Protein AF-A0A0D2U1B6-F1 (afdb_monomer)

pLDDT: mean 75.96, std 22.97, range [29.28, 96.69]

Organism: Gossypium raimondii (NCBI:txid29730)

Radius of gyration: 18.34 Å; Cα contacts (8 Å, |Δi|>4): 148; chains: 1; bounding box: 50×33×49 Å

Solvent-accessible surface area (backbone atoms only — not comparable to full-atom values): 9877 Å² total; per-residue (Å²): 138,62,77,69,63,56,53,56,52,49,51,51,48,52,48,51,57,57,59,69,68,48,83,77,79,78,72,68,84,83,61,89,76,74,66,74,65,85,77,79,75,75,65,83,79,68,63,28,35,37,37,28,34,94,85,38,69,48,23,46,55,48,53,51,50,35,57,72,47,66,56,81,64,46,81,39,81,44,50,69,92,77,47,47,38,74,34,76,75,38,34,75,73,33,82,81,49,62,68,19,33,42,33,52,67,94,46,73,40,63,48,40,68,57,41,51,52,51,46,46,70,76,44,58,62,65,61,88,61,61,86,51,67,66,62,30,50,51,54,51,50,52,51,47,44,46,59,72,64,47,48,56,70,71,36,64,67,67,66,63,69,71,79,121

Secondary structure (DSSP, 8-state):
--THHHHHHHHHHHHHHHHTTS---------TT-S--TTTT------EEEEE-TT-HHHHHHHHHHHHHT---EEEE--GGGTGGGSHHHHTT-TT--S-EEEETTEEEESHHHHHHHHHHH--SS-SS-SSHHHHHHHHHHHHHIIIIIHHHH-HHHHHTT--

Sequence (164 aa):
MSLTDCFAGHIIAKILTKYQQLPTARSEAFELSTFPTMAAIIGESPKLALYSYWQSSCSWRVRFALNLKGISYEYKAVNLSKGEQFTPEFEKLNPLHFVPVLVDGDVVVSDSYAILLYLEEKYPQRALLPADPQLKALNLQVASIVTSSIQPLHMLSTLLSRSC

Nearest PDB structures (foldseek):
  1e6b-assembly1_A-2  TM=9.452E-01  e=1.019E-11  Arabidopsis thaliana
  2jl4-assembly1_B  TM=9.486E-01  e=1.367E-09  Ralstonia sp. U2
  4gsn-assembly2_D  TM=9.220E-01  e=2.307E-08  Anopheles gambiae
  3qav-assembly1_A  TM=8.679E-01  e=1.156E-08  Laternula elliptica
  7rhp-assembly1_A  TM=8.046E-01  e=3.226E-07  Apis mellifera

InterPro domains:
  IPR004045 Glutathione S-transferase, N-terminal [PF13409] (56-121)
  IPR004045 Glutathione S-transferase, N-terminal [PS50404] (46-127)
  IPR034333 Glutathione S-transferases, class Zeta , N-terminal [cd03042] (50-120)
  IPR036249 Thioredoxin-like superfamily [SSF52833] (46-130)
  IPR040079 Glutathione transferase family [SFLDS00019] (49-153)

Structure (mmCIF, N/CA/C/O backbone):
data_AF-A0A0D2U1B6-F1
#
_entry.id   AF-A0A0D2U1B6-F1
#
loop_
_atom_site.group_PDB
_atom_site.id
_atom_site.type_symbol
_atom_site.label_atom_id
_atom_site.label_alt_id
_atom_site.label_comp_id
_atom_site.label_asym_id
_atom_site.label_entity_id
_atom_site.label_seq_id
_atom_site.pdbx_PDB_ins_code
_atom_site.Cartn_x
_atom_site.Cartn_y
_atom_site.Cartn_z
_atom_site.occupancy
_atom_site.B_iso_or_equiv
_atom_site.auth_seq_id
_atom_site.auth_comp_id
_atom_site.auth_asym_id
_atom_site.auth_atom_id
_atom_site.pdbx_PDB_model_num
ATOM 1 N N . MET A 1 1 ? 31.508 2.035 11.638 1.00 40.66 1 MET A N 1
ATOM 2 C CA . MET A 1 1 ? 30.380 2.375 12.532 1.00 40.66 1 MET A CA 1
ATOM 3 C C . MET A 1 1 ? 29.925 3.786 12.203 1.00 40.66 1 MET A C 1
ATOM 5 O O . MET A 1 1 ? 30.473 4.739 12.743 1.00 40.66 1 MET A O 1
ATOM 9 N N . SER A 1 2 ? 29.027 3.943 11.232 1.00 31.84 2 SER A N 1
ATOM 10 C CA . SER A 1 2 ? 28.528 5.264 10.835 1.00 31.84 2 SER A CA 1
ATOM 11 C C . SER A 1 2 ? 27.396 5.708 11.762 1.00 31.84 2 SER A C 1
ATOM 13 O O . SER A 1 2 ? 26.517 4.924 12.107 1.00 31.84 2 SER A O 1
ATOM 15 N N . LEU A 1 3 ? 27.399 6.992 12.125 1.00 35.72 3 LEU A N 1
ATOM 16 C CA . LEU A 1 3 ? 26.430 7.674 13.002 1.00 35.72 3 LEU A CA 1
ATOM 17 C C . LEU A 1 3 ? 24.943 7.502 12.603 1.00 35.72 3 LEU A C 1
ATOM 19 O O . LEU A 1 3 ? 24.056 7.797 13.401 1.00 35.72 3 LEU A O 1
ATOM 23 N N . THR A 1 4 ? 24.659 6.995 11.401 1.00 41.59 4 THR A N 1
ATOM 24 C CA . THR A 1 4 ? 23.314 6.700 10.881 1.00 41.59 4 THR A CA 1
ATOM 25 C C . THR A 1 4 ? 22.664 5.4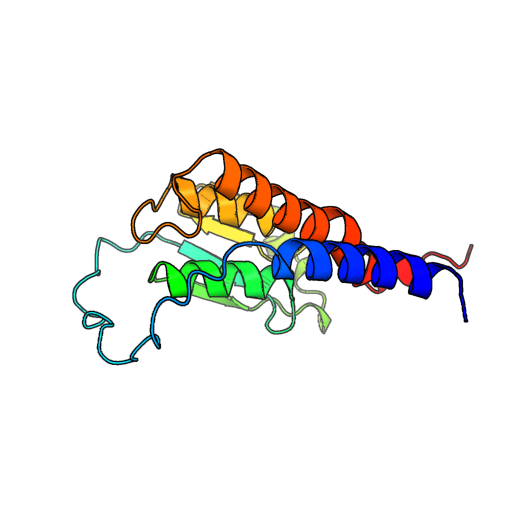63 11.506 1.00 41.59 4 THR A C 1
ATOM 27 O O . THR A 1 4 ? 21.440 5.439 11.625 1.00 41.59 4 THR A O 1
ATOM 30 N N . ASP A 1 5 ? 23.450 4.490 11.982 1.00 37.78 5 ASP A N 1
ATOM 31 C CA . ASP A 1 5 ? 22.924 3.286 12.653 1.00 37.78 5 ASP A CA 1
ATOM 32 C C . ASP A 1 5 ? 22.362 3.613 14.047 1.00 37.78 5 ASP A C 1
ATOM 34 O O . ASP A 1 5 ? 21.422 2.981 14.528 1.00 37.78 5 ASP A O 1
ATOM 38 N N . CYS A 1 6 ? 22.894 4.660 14.684 1.00 41.00 6 CYS A N 1
ATOM 39 C CA . CYS A 1 6 ? 22.494 5.066 16.028 1.00 41.00 6 CYS A CA 1
ATOM 40 C C . CYS A 1 6 ? 21.149 5.815 16.028 1.00 41.00 6 CYS A C 1
ATOM 42 O O . CYS A 1 6 ? 20.321 5.607 16.911 1.00 41.00 6 CYS A O 1
ATOM 44 N N . PHE A 1 7 ? 20.877 6.649 15.017 1.00 40.56 7 PHE A N 1
ATOM 45 C CA . PHE A 1 7 ? 19.670 7.487 14.997 1.00 40.56 7 PHE A CA 1
ATOM 46 C C . PHE A 1 7 ? 18.391 6.709 14.671 1.00 40.56 7 PHE A C 1
ATOM 48 O O . PHE A 1 7 ? 17.381 6.888 15.354 1.00 40.56 7 PHE A O 1
ATOM 55 N N . ALA A 1 8 ? 18.428 5.820 13.674 1.00 43.47 8 ALA A N 1
ATOM 56 C CA . ALA A 1 8 ? 17.282 4.970 13.353 1.00 43.47 8 ALA A CA 1
ATOM 57 C C . ALA A 1 8 ? 16.984 3.991 14.502 1.00 43.47 8 ALA A C 1
ATOM 59 O O . ALA A 1 8 ? 15.829 3.856 14.907 1.00 43.47 8 ALA A O 1
ATOM 60 N N . GLY A 1 9 ? 18.030 3.401 15.099 1.00 42.28 9 GLY A N 1
ATOM 61 C CA . GLY A 1 9 ? 17.911 2.562 16.292 1.00 42.28 9 GLY A CA 1
ATOM 62 C C . GLY A 1 9 ? 17.316 3.307 17.489 1.00 42.28 9 GLY A C 1
ATOM 63 O O . GLY A 1 9 ? 16.448 2.770 18.170 1.00 42.28 9 GLY A O 1
ATOM 64 N N . HIS A 1 10 ? 17.696 4.570 17.708 1.00 50.03 10 HIS A N 1
ATOM 65 C CA . HIS A 1 10 ? 17.173 5.395 18.805 1.00 50.03 10 HIS A CA 1
ATOM 66 C C . HIS A 1 10 ? 15.714 5.813 18.606 1.00 50.03 10 HIS A C 1
ATOM 68 O O . HIS A 1 10 ? 14.947 5.847 19.567 1.00 50.03 10 HIS A O 1
ATOM 74 N N . ILE A 1 11 ? 15.306 6.116 17.370 1.00 51.16 11 ILE A N 1
ATOM 75 C CA . ILE A 1 11 ? 13.907 6.433 17.044 1.00 51.16 11 ILE A CA 1
ATOM 76 C C . ILE A 1 11 ? 13.038 5.183 17.203 1.00 51.16 11 ILE A C 1
ATOM 78 O O . ILE A 1 11 ? 12.004 5.253 17.863 1.00 51.16 11 ILE A O 1
ATOM 82 N N . ILE A 1 12 ? 13.478 4.037 16.673 1.00 52.53 12 ILE A N 1
ATOM 83 C CA . ILE A 1 12 ? 12.781 2.755 16.839 1.00 52.53 12 ILE A CA 1
ATOM 84 C C . ILE A 1 12 ? 12.694 2.391 18.324 1.00 52.53 12 ILE A C 1
ATOM 86 O O . ILE A 1 12 ? 11.605 2.092 18.797 1.00 52.53 12 ILE A O 1
ATOM 90 N N . ALA A 1 13 ? 13.784 2.502 19.087 1.00 51.28 13 ALA A N 1
ATOM 91 C CA . ALA A 1 13 ? 13.785 2.231 20.524 1.00 51.28 13 ALA A CA 1
ATOM 92 C C . ALA A 1 13 ? 12.822 3.153 21.284 1.00 51.28 13 ALA A C 1
ATOM 94 O O . ALA A 1 13 ? 12.013 2.667 22.062 1.00 51.28 13 ALA A O 1
ATOM 95 N N . LYS A 1 14 ? 12.825 4.465 21.011 1.00 58.88 14 LYS A N 1
ATOM 96 C CA . LYS A 1 14 ? 11.904 5.420 21.652 1.00 58.88 14 LYS A CA 1
ATOM 97 C C . LYS A 1 14 ? 10.441 5.184 21.288 1.00 58.88 14 LYS A C 1
ATOM 99 O O . LYS A 1 14 ? 9.575 5.338 22.148 1.00 58.88 14 LYS A O 1
ATOM 104 N N . ILE A 1 15 ? 10.161 4.813 20.038 1.00 56.69 15 ILE A N 1
ATOM 105 C CA . ILE A 1 15 ? 8.819 4.413 19.607 1.00 56.69 15 ILE A CA 1
ATOM 106 C C . ILE A 1 15 ? 8.427 3.141 20.358 1.00 56.69 15 ILE A C 1
ATOM 108 O O . ILE A 1 15 ? 7.421 3.149 21.052 1.00 56.69 15 ILE A O 1
ATOM 112 N N . LEU A 1 16 ? 9.251 2.095 20.337 1.00 51.94 16 LEU A N 1
ATOM 113 C CA . LEU A 1 16 ? 8.975 0.845 21.048 1.00 51.94 16 LEU A CA 1
ATOM 114 C C . LEU A 1 16 ? 8.756 1.064 22.554 1.00 51.94 16 LEU A C 1
ATOM 116 O O . LEU A 1 16 ? 7.778 0.546 23.083 1.00 51.94 16 LEU A O 1
ATOM 120 N N . THR A 1 17 ? 9.561 1.893 23.230 1.00 55.50 17 THR A N 1
ATOM 121 C CA . THR A 1 17 ? 9.367 2.237 24.652 1.00 55.50 17 THR A CA 1
ATOM 122 C C . THR A 1 17 ? 8.054 2.987 24.896 1.00 55.50 17 THR A C 1
ATOM 124 O O . THR A 1 17 ? 7.374 2.717 25.883 1.00 55.50 17 THR A O 1
ATOM 127 N N . LYS A 1 18 ? 7.649 3.892 23.993 1.00 50.91 18 LYS A N 1
ATOM 128 C CA . LYS A 1 18 ? 6.350 4.585 24.069 1.00 50.91 18 LYS A CA 1
ATOM 129 C C . LYS A 1 18 ? 5.177 3.620 23.844 1.00 50.91 18 LYS A C 1
ATOM 131 O O . LYS A 1 18 ? 4.158 3.740 24.517 1.00 50.91 18 LYS A O 1
ATOM 136 N N . TYR A 1 19 ? 5.324 2.649 22.941 1.00 46.03 19 TYR A N 1
ATOM 137 C CA . TYR A 1 19 ? 4.302 1.632 22.663 1.00 46.03 19 TYR A CA 1
ATOM 138 C C . TYR A 1 19 ? 4.210 0.550 23.747 1.00 46.03 19 TYR A C 1
ATOM 140 O O . TYR A 1 19 ? 3.136 -0.001 23.955 1.00 46.03 19 TYR A O 1
ATOM 148 N N . GLN A 1 20 ? 5.291 0.301 24.492 1.00 51.97 20 GLN A N 1
ATOM 149 C CA . GLN A 1 20 ? 5.311 -0.586 25.663 1.00 51.97 20 GLN A CA 1
ATOM 150 C C . GLN A 1 20 ? 4.513 -0.041 26.859 1.00 51.97 20 GLN A C 1
ATOM 152 O O . GLN A 1 20 ? 4.166 -0.804 27.755 1.00 51.97 20 GLN A O 1
ATOM 157 N N . GLN A 1 21 ? 4.254 1.271 26.888 1.00 40.78 21 GLN A N 1
ATOM 158 C CA . GLN A 1 21 ? 3.536 1.959 27.968 1.00 40.78 21 GLN A CA 1
ATOM 159 C C . GLN A 1 21 ? 2.047 2.186 27.669 1.00 40.78 21 GLN A C 1
ATOM 161 O O . GLN A 1 21 ? 1.311 2.633 28.548 1.00 40.78 21 GLN A O 1
ATOM 166 N N . LEU A 1 22 ? 1.583 1.888 26.451 1.00 38.62 22 LEU A N 1
ATOM 167 C CA . LEU A 1 22 ? 0.152 1.849 26.154 1.00 38.62 22 LEU A CA 1
ATOM 168 C C . LEU A 1 22 ? -0.451 0.616 26.843 1.00 38.62 22 LEU A C 1
ATOM 170 O O . LEU A 1 22 ? 0.186 -0.438 26.826 1.00 38.62 22 LEU A O 1
ATOM 174 N N . PRO A 1 23 ? -1.650 0.712 27.450 1.00 32.06 23 PRO A N 1
ATOM 175 C CA . PRO A 1 23 ? -2.294 -0.443 28.054 1.00 32.06 23 PRO A CA 1
ATOM 176 C C . PRO A 1 23 ? -2.430 -1.521 26.985 1.00 32.06 23 PRO A C 1
ATOM 178 O O . PRO A 1 23 ? -3.144 -1.350 25.995 1.00 32.06 23 PRO A O 1
ATOM 181 N N . THR A 1 24 ? -1.697 -2.618 27.165 1.00 38.03 24 THR A N 1
ATOM 182 C CA . THR A 1 24 ? -1.809 -3.796 26.322 1.00 38.03 24 THR A CA 1
ATOM 183 C C . THR A 1 24 ? -3.228 -4.303 26.503 1.00 38.03 24 THR A C 1
ATOM 185 O O . THR A 1 24 ? -3.534 -4.986 27.482 1.00 38.03 24 THR A O 1
ATOM 188 N N . ALA A 1 25 ? -4.119 -3.944 25.580 1.00 36.69 25 ALA A N 1
ATOM 189 C CA . ALA A 1 25 ? -5.357 -4.665 25.383 1.00 36.69 25 ALA A CA 1
ATOM 190 C C . ALA A 1 25 ? -4.938 -6.068 24.946 1.00 36.69 25 ALA A C 1
ATOM 192 O O . ALA A 1 25 ? -4.760 -6.358 23.763 1.00 36.69 25 ALA A O 1
ATOM 193 N N . ARG A 1 26 ? -4.681 -6.919 25.941 1.00 38.84 26 ARG A N 1
ATOM 194 C CA . ARG A 1 26 ? -4.531 -8.357 25.801 1.00 38.84 26 ARG A CA 1
ATOM 195 C C . ARG A 1 26 ? -5.909 -8.867 25.400 1.00 38.84 26 ARG A C 1
ATOM 197 O O . ARG A 1 26 ? -6.654 -9.369 26.230 1.00 38.84 26 ARG A O 1
ATOM 204 N N . SER A 1 27 ? -6.271 -8.637 24.143 1.00 36.25 27 SER A N 1
ATOM 205 C CA . SER A 1 27 ? -7.321 -9.411 23.515 1.00 36.25 27 SER A CA 1
ATOM 206 C C . SER A 1 27 ? -6.737 -10.800 23.322 1.00 36.25 27 SER A C 1
ATOM 208 O O . SER A 1 27 ? -5.653 -10.999 22.776 1.00 36.25 27 SER A O 1
ATOM 210 N N . GLU A 1 28 ? -7.418 -11.696 24.008 1.00 32.22 28 GLU A N 1
ATOM 211 C CA . GLU A 1 28 ? -7.386 -13.141 23.996 1.00 32.22 28 GLU A CA 1
ATOM 212 C C . GLU A 1 28 ? -6.835 -13.741 22.702 1.00 32.22 28 GLU A C 1
ATOM 214 O O . GLU A 1 28 ? -7.003 -13.203 21.609 1.00 32.22 28 GLU A O 1
ATOM 219 N N . ALA A 1 29 ? -6.147 -14.872 22.863 1.00 31.06 29 ALA A N 1
ATOM 220 C CA . ALA A 1 29 ? -5.669 -15.708 21.778 1.00 31.06 29 ALA A CA 1
ATOM 221 C C . ALA A 1 29 ? -6.681 -15.729 20.623 1.00 31.06 29 ALA A C 1
ATOM 223 O O . ALA A 1 29 ? -7.822 -16.147 20.786 1.00 31.06 29 ALA A O 1
ATOM 224 N N . PHE A 1 30 ? -6.245 -15.231 19.469 1.00 36.47 30 PHE A N 1
ATOM 225 C CA . PHE A 1 30 ? -6.973 -15.290 18.214 1.00 36.47 30 PHE A CA 1
ATOM 226 C C . PHE A 1 30 ? -7.117 -16.769 17.831 1.00 36.47 30 PHE A C 1
ATOM 228 O O . PHE A 1 30 ? -6.241 -17.347 17.185 1.00 36.47 30 PHE A O 1
ATOM 235 N N . GLU A 1 31 ? -8.170 -17.416 18.334 1.00 29.28 31 GLU A N 1
ATOM 236 C CA . GLU A 1 31 ? -8.492 -18.790 17.988 1.00 29.28 31 GLU A CA 1
ATOM 237 C C . GLU A 1 31 ? -8.800 -18.856 16.492 1.00 29.28 31 GLU A C 1
ATOM 239 O O . GLU A 1 31 ? -9.679 -18.174 15.967 1.00 29.28 31 GLU A O 1
ATOM 244 N N . LEU A 1 32 ? -8.064 -19.720 15.797 1.00 36.19 32 LEU A N 1
ATOM 245 C C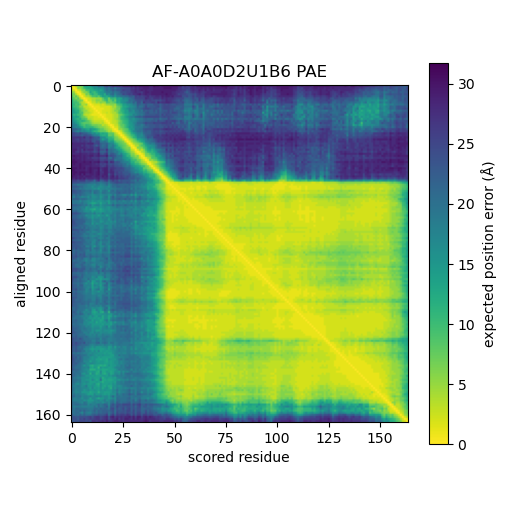A . LEU A 1 32 ? -8.177 -19.983 14.361 1.00 36.19 32 LEU A CA 1
ATOM 246 C C . LEU A 1 32 ? -9.545 -20.579 13.947 1.00 36.19 32 LEU A C 1
ATOM 248 O O . LEU A 1 32 ? -9.723 -20.962 12.794 1.00 36.19 32 LEU A O 1
ATOM 252 N N . SER A 1 33 ? -10.489 -20.714 14.880 1.00 35.28 33 SER A N 1
ATOM 253 C CA . SER A 1 33 ? -11.804 -21.340 14.722 1.00 35.28 33 SER A CA 1
ATOM 254 C C . SER A 1 33 ? -12.917 -20.335 14.394 1.00 35.28 33 SER A C 1
ATOM 256 O O . SER A 1 33 ? -13.953 -20.739 13.872 1.00 35.28 33 SER A O 1
ATOM 258 N N . THR A 1 34 ? -12.713 -19.034 14.639 1.00 38.22 34 THR A N 1
ATOM 259 C CA . THR A 1 34 ? -13.743 -17.992 14.446 1.00 38.22 34 THR A CA 1
ATOM 260 C C . THR A 1 34 ? -13.747 -17.374 13.047 1.00 38.22 34 THR A C 1
ATOM 262 O O . THR A 1 34 ? -14.497 -16.431 12.790 1.00 38.22 34 THR A O 1
ATOM 265 N N . PHE A 1 35 ? -12.926 -17.876 12.118 1.00 41.78 35 PHE A N 1
ATOM 266 C CA . PHE A 1 35 ? -12.998 -17.469 10.718 1.00 41.78 35 PHE A CA 1
ATOM 267 C C . PHE A 1 35 ? -14.324 -17.959 10.118 1.00 41.78 35 PHE A C 1
ATOM 269 O O . PHE A 1 35 ? -14.503 -19.170 9.971 1.00 41.78 35 PHE A O 1
ATOM 276 N N . PRO A 1 36 ? -15.265 -17.068 9.745 1.00 40.91 36 PRO A N 1
ATOM 277 C CA . PRO A 1 36 ? -16.449 -17.503 9.019 1.00 40.91 36 PRO A CA 1
ATOM 278 C C . PRO A 1 36 ? -16.010 -18.189 7.723 1.00 40.91 36 PRO A C 1
ATOM 280 O O . PRO A 1 36 ? -15.063 -17.749 7.063 1.00 40.91 36 PRO A O 1
ATOM 283 N N . THR A 1 37 ? -16.682 -19.290 7.383 1.00 40.41 37 THR A N 1
ATOM 284 C CA . THR A 1 37 ? -16.398 -20.101 6.198 1.00 40.41 37 THR A CA 1
ATOM 285 C C . THR A 1 37 ? -16.299 -19.202 4.968 1.00 40.41 37 THR A C 1
ATOM 287 O O . THR A 1 37 ? -17.175 -18.374 4.720 1.00 40.41 37 THR A O 1
ATOM 290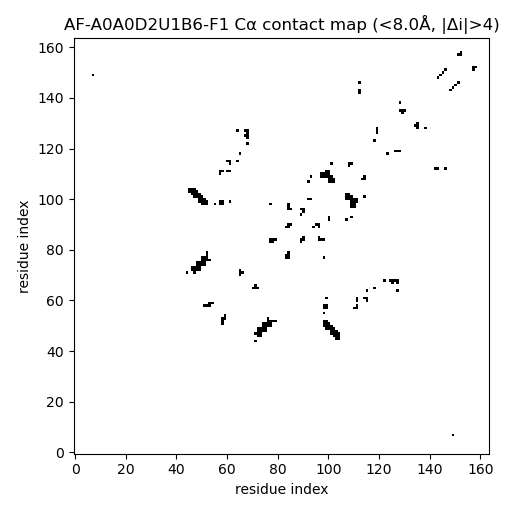 N N . MET A 1 38 ? -15.232 -19.391 4.188 1.00 41.31 38 MET A N 1
ATOM 291 C CA . MET A 1 38 ? -14.821 -18.552 3.052 1.00 41.31 38 MET A CA 1
ATOM 292 C C . MET A 1 38 ? -15.909 -18.346 1.972 1.00 41.31 38 MET A C 1
ATOM 294 O O . MET A 1 38 ? -15.791 -17.475 1.120 1.00 41.31 38 MET A O 1
ATOM 298 N N . ALA A 1 39 ? -16.994 -19.121 2.033 1.00 37.94 39 ALA A N 1
ATOM 299 C CA . ALA A 1 39 ? -18.154 -19.042 1.153 1.00 37.94 39 ALA A CA 1
ATOM 300 C C . ALA A 1 39 ? -19.124 -17.880 1.462 1.00 37.94 39 ALA A C 1
ATOM 302 O O . ALA A 1 39 ? -19.888 -17.491 0.585 1.00 37.94 39 ALA A O 1
ATOM 303 N N . ALA A 1 40 ? -19.125 -17.315 2.676 1.00 37.22 40 ALA A N 1
ATOM 304 C CA . ALA A 1 40 ? -20.168 -16.367 3.097 1.00 37.22 40 ALA A CA 1
ATOM 305 C C . ALA A 1 40 ? -19.905 -14.890 2.723 1.00 37.22 40 ALA A C 1
ATOM 307 O O . ALA A 1 40 ? -20.786 -14.057 2.909 1.00 37.22 40 ALA A O 1
ATOM 308 N N . ILE A 1 41 ? -18.720 -14.551 2.197 1.00 49.41 41 ILE A N 1
ATOM 309 C CA . ILE A 1 41 ? -18.315 -13.167 1.852 1.00 49.41 41 ILE A CA 1
ATOM 310 C C . ILE A 1 41 ? -18.101 -13.023 0.335 1.00 49.41 41 ILE A C 1
ATOM 312 O O . ILE A 1 41 ? -17.267 -12.251 -0.125 1.00 49.41 41 ILE A O 1
ATOM 316 N N . ILE A 1 42 ? -18.828 -13.789 -0.479 1.00 44.44 42 ILE A N 1
ATOM 317 C CA . ILE A 1 42 ? -18.801 -13.619 -1.937 1.00 44.44 42 ILE A CA 1
ATOM 318 C C . ILE A 1 42 ? -19.855 -12.567 -2.301 1.00 44.44 42 ILE A C 1
ATOM 320 O O . ILE A 1 42 ? -20.914 -12.869 -2.842 1.00 44.44 42 ILE A O 1
ATOM 324 N N . GLY A 1 43 ? -19.578 -11.320 -1.919 1.00 39.75 43 GLY A N 1
ATOM 325 C CA . GLY A 1 43 ? -20.147 -10.160 -2.596 1.00 39.75 43 GLY A CA 1
ATOM 326 C C . GLY A 1 43 ? -19.410 -9.992 -3.923 1.00 39.75 43 GLY A C 1
ATOM 327 O O . GLY A 1 43 ? -18.186 -10.082 -3.947 1.00 39.75 43 GLY A O 1
ATOM 328 N N . GLU A 1 44 ? -20.174 -9.839 -5.001 1.00 42.94 44 GLU A N 1
ATOM 329 C CA . GLU A 1 44 ? -19.768 -9.614 -6.394 1.00 42.94 44 GLU A CA 1
ATOM 330 C C . GLU A 1 44 ? -18.333 -9.077 -6.553 1.00 42.94 44 GLU A C 1
ATOM 332 O O . GLU A 1 44 ? -18.019 -7.976 -6.110 1.00 42.94 44 GLU A O 1
ATOM 337 N N . SER A 1 45 ? -17.451 -9.893 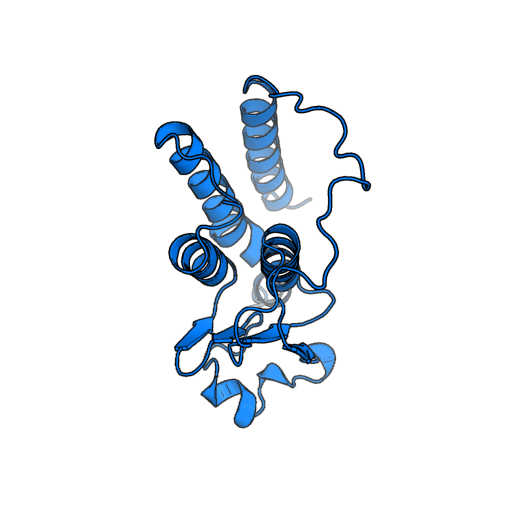-7.141 1.00 45.38 45 SER A N 1
ATOM 338 C CA . SER A 1 45 ? -16.006 -9.670 -7.201 1.00 45.38 45 SER A CA 1
ATOM 339 C C . SER A 1 45 ? -15.670 -8.325 -7.865 1.00 45.38 45 SER A C 1
ATOM 341 O O . SER A 1 45 ? -15.775 -8.226 -9.094 1.00 45.38 45 SER A O 1
ATOM 343 N N . PRO A 1 46 ? -15.201 -7.291 -7.138 1.00 55.44 46 PRO A N 1
ATOM 344 C CA . PRO A 1 46 ? -14.532 -6.189 -7.810 1.00 55.44 46 PRO A CA 1
ATOM 345 C C . PRO A 1 46 ? -13.300 -6.760 -8.524 1.00 55.44 46 PRO A C 1
ATOM 347 O O . PRO A 1 46 ? -12.668 -7.700 -8.032 1.00 55.44 46 PRO A O 1
ATOM 350 N N . LYS A 1 47 ? -12.947 -6.211 -9.693 1.00 80.06 47 LYS A N 1
ATOM 351 C CA . LYS A 1 47 ? -11.673 -6.492 -10.383 1.00 80.06 47 LYS A CA 1
ATOM 352 C C . LYS A 1 47 ? -10.519 -5.901 -9.564 1.00 80.06 47 LYS A C 1
ATOM 354 O O . LYS A 1 47 ? -9.887 -4.935 -9.982 1.00 80.06 47 LYS A O 1
ATOM 359 N N . LEU A 1 48 ? -10.315 -6.431 -8.363 1.00 93.12 48 LEU A N 1
ATOM 360 C CA . LEU A 1 48 ? -9.299 -5.998 -7.430 1.00 93.12 48 LEU A CA 1
ATOM 361 C C . LEU A 1 48 ? -8.026 -6.777 -7.736 1.00 93.12 48 LEU A C 1
ATOM 363 O O . LEU A 1 48 ? -7.965 -7.982 -7.498 1.00 93.12 48 LEU A O 1
ATOM 367 N N . ALA A 1 49 ? -7.021 -6.100 -8.274 1.00 95.38 49 ALA A N 1
ATOM 368 C CA . ALA A 1 49 ? -5.726 -6.682 -8.583 1.00 95.38 49 ALA A CA 1
ATOM 369 C C . ALA A 1 49 ? -4.630 -5.973 -7.788 1.00 95.38 49 ALA A C 1
ATOM 371 O O . ALA A 1 49 ? -4.545 -4.747 -7.767 1.00 95.38 49 ALA A O 1
ATOM 372 N N . LEU A 1 50 ? -3.764 -6.752 -7.147 1.00 96.69 50 LEU A N 1
ATOM 373 C CA . LEU A 1 50 ? -2.603 -6.250 -6.428 1.00 96.69 50 LEU A CA 1
ATOM 374 C C . LEU A 1 50 ? -1.332 -6.628 -7.184 1.00 96.69 50 LEU A C 1
ATOM 376 O O . LEU A 1 50 ? -0.932 -7.794 -7.195 1.00 96.69 50 LEU A O 1
ATOM 380 N N . TYR A 1 51 ? -0.655 -5.626 -7.734 1.00 96.31 51 TYR A N 1
ATOM 381 C CA . TYR A 1 51 ? 0.696 -5.765 -8.258 1.00 96.31 51 TYR A CA 1
ATOM 382 C C . TYR A 1 51 ? 1.688 -5.738 -7.103 1.00 96.31 51 TYR A C 1
ATOM 384 O O . TYR A 1 51 ? 1.797 -4.753 -6.365 1.00 96.31 51 TYR A O 1
ATOM 392 N N . SER A 1 52 ? 2.396 -6.846 -6.915 1.00 94.31 52 SER A N 1
ATOM 393 C CA . SER A 1 52 ? 3.199 -7.078 -5.724 1.00 94.31 52 SER A CA 1
ATOM 394 C C . SER A 1 52 ? 4.484 -7.832 -6.037 1.00 94.31 52 SER A C 1
ATOM 396 O O . SER A 1 52 ? 4.528 -8.719 -6.887 1.00 94.31 52 SER A O 1
ATOM 398 N N . TYR A 1 53 ? 5.526 -7.512 -5.270 1.00 93.88 53 TYR A N 1
ATOM 399 C CA . TYR A 1 53 ? 6.738 -8.316 -5.193 1.00 93.88 53 TYR A CA 1
ATOM 400 C C . TYR A 1 53 ? 6.786 -9.076 -3.868 1.00 93.88 53 TYR A C 1
ATOM 402 O O . TYR A 1 53 ? 6.504 -8.527 -2.797 1.00 93.88 53 TYR A O 1
ATOM 410 N N . TRP A 1 54 ? 7.148 -10.355 -3.928 1.00 89.00 54 TRP A N 1
ATOM 411 C CA . TRP A 1 54 ? 7.008 -11.270 -2.800 1.00 89.00 54 TRP A CA 1
ATOM 412 C C . TRP A 1 54 ? 7.892 -10.912 -1.591 1.00 89.00 54 TRP A C 1
ATOM 414 O O . TRP A 1 54 ? 7.444 -11.147 -0.467 1.00 89.00 54 TRP A O 1
ATOM 424 N N . GLN A 1 55 ? 9.067 -10.298 -1.809 1.00 89.31 55 GLN A N 1
ATOM 425 C CA . GLN A 1 55 ? 9.978 -9.816 -0.751 1.00 89.31 55 GLN A CA 1
ATOM 426 C C . GLN A 1 55 ? 9.778 -8.340 -0.366 1.00 89.31 55 GLN A C 1
ATOM 428 O O . GLN A 1 55 ? 10.466 -7.839 0.519 1.00 89.31 55 GLN A O 1
ATOM 433 N N . SER A 1 56 ? 8.890 -7.598 -1.035 1.00 89.62 56 SER A N 1
ATOM 434 C CA . SER A 1 56 ? 8.729 -6.169 -0.739 1.00 89.62 56 SER A CA 1
ATOM 435 C C . SER A 1 56 ? 7.976 -5.967 0.580 1.00 89.62 56 SER A C 1
ATOM 437 O O . SER A 1 56 ? 6.825 -6.386 0.719 1.00 89.62 56 SER A O 1
ATOM 439 N N . SER A 1 57 ? 8.597 -5.257 1.530 1.00 90.75 57 SER A N 1
ATOM 440 C CA . SER A 1 57 ? 7.975 -4.889 2.812 1.00 90.75 57 SER A CA 1
ATOM 441 C C . SER A 1 57 ? 6.720 -4.030 2.618 1.00 90.75 57 SER A C 1
ATOM 443 O O . SER A 1 57 ? 5.709 -4.257 3.280 1.00 90.75 57 SER A O 1
ATOM 445 N N . CYS A 1 58 ? 6.740 -3.086 1.671 1.00 92.50 58 CYS A N 1
ATOM 446 C CA . CYS A 1 58 ? 5.575 -2.271 1.311 1.00 92.50 58 CYS A CA 1
ATOM 447 C C . CYS A 1 58 ? 4.437 -3.139 0.764 1.00 92.50 58 CYS A C 1
ATOM 449 O O . CYS A 1 58 ? 3.276 -2.945 1.120 1.00 92.50 58 CYS A O 1
ATOM 451 N N . SER A 1 59 ? 4.774 -4.136 -0.060 1.00 93.12 59 SER A N 1
ATOM 452 C CA . SER A 1 59 ? 3.804 -5.109 -0.569 1.00 93.12 59 SER A CA 1
ATOM 453 C C . SER A 1 59 ? 3.228 -6.011 0.525 1.00 93.12 59 SER A C 1
ATOM 455 O O . SER A 1 59 ? 2.051 -6.366 0.460 1.00 93.12 59 SER A O 1
ATOM 457 N N . TRP A 1 60 ? 4.025 -6.392 1.530 1.00 94.44 60 TRP A N 1
ATOM 458 C CA . TRP A 1 60 ? 3.533 -7.162 2.678 1.00 94.44 60 TRP A CA 1
ATOM 459 C C . TRP A 1 60 ? 2.444 -6.422 3.441 1.00 94.44 60 TRP A C 1
ATOM 461 O O . TRP A 1 60 ? 1.424 -7.033 3.744 1.00 94.44 60 TRP A O 1
ATOM 471 N N . ARG A 1 61 ? 2.607 -5.117 3.688 1.00 94.62 61 ARG A N 1
ATOM 472 C CA . ARG A 1 61 ? 1.599 -4.313 4.402 1.00 94.62 61 ARG A CA 1
ATOM 473 C C . ARG A 1 61 ? 0.217 -4.420 3.753 1.00 94.62 61 ARG A C 1
ATOM 475 O O . ARG A 1 61 ? -0.759 -4.694 4.443 1.00 94.62 61 ARG A O 1
ATOM 482 N N . VAL A 1 62 ? 0.152 -4.275 2.428 1.00 96.12 62 VAL A N 1
ATOM 483 C CA . VAL A 1 62 ? -1.111 -4.341 1.675 1.00 96.12 62 VAL A CA 1
ATOM 484 C C . VAL A 1 62 ? -1.685 -5.757 1.666 1.00 96.12 62 VAL A C 1
ATOM 486 O O . VAL A 1 62 ? -2.876 -5.933 1.904 1.00 96.12 62 VAL A O 1
ATOM 489 N N . ARG A 1 63 ? -0.847 -6.784 1.474 1.00 95.81 63 ARG A N 1
ATOM 490 C CA . ARG A 1 63 ? -1.301 -8.181 1.549 1.00 95.81 63 ARG A CA 1
ATOM 491 C C . ARG A 1 63 ? -1.878 -8.534 2.914 1.00 95.81 63 ARG A C 1
ATOM 493 O O . ARG A 1 63 ? -2.923 -9.173 2.981 1.00 95.81 63 ARG A O 1
ATOM 500 N N . PHE A 1 64 ? -1.217 -8.118 3.993 1.00 95.50 64 PHE A N 1
ATOM 501 C CA . PHE A 1 64 ? -1.726 -8.333 5.344 1.00 95.50 64 PHE A CA 1
ATOM 502 C C . PHE A 1 64 ? -3.055 -7.615 5.555 1.00 95.50 64 PHE A C 1
ATOM 504 O O . PHE A 1 64 ? -3.987 -8.235 6.050 1.00 95.50 64 PHE A O 1
ATOM 511 N N . ALA A 1 65 ? -3.177 -6.360 5.124 1.00 95.19 65 ALA A N 1
ATOM 512 C CA . ALA A 1 65 ? -4.426 -5.614 5.234 1.00 95.19 65 ALA A CA 1
ATOM 513 C C . ALA A 1 65 ? -5.588 -6.276 4.483 1.00 95.19 65 ALA A C 1
ATOM 515 O O . ALA A 1 65 ? -6.658 -6.454 5.062 1.00 95.19 65 ALA A O 1
ATOM 516 N N . LEU A 1 66 ? -5.370 -6.702 3.236 1.00 95.06 66 LEU A N 1
ATOM 517 C CA . LEU A 1 66 ? -6.381 -7.410 2.444 1.00 95.06 66 LEU A CA 1
ATOM 518 C C . LEU A 1 66 ? -6.797 -8.728 3.111 1.00 95.06 66 LEU A C 1
ATOM 520 O O . LEU A 1 66 ? -7.989 -8.999 3.238 1.00 95.06 66 LEU A O 1
ATOM 524 N N . ASN A 1 67 ? -5.832 -9.504 3.615 1.00 94.69 67 ASN A N 1
ATOM 525 C CA . ASN A 1 67 ? -6.101 -10.765 4.309 1.00 94.69 67 ASN A CA 1
ATOM 526 C C . ASN A 1 67 ? -6.842 -10.562 5.640 1.00 94.69 67 ASN A C 1
ATOM 528 O O . ASN A 1 67 ? -7.787 -11.293 5.926 1.00 94.69 67 ASN A O 1
ATOM 532 N N . LEU A 1 68 ? -6.454 -9.565 6.442 1.00 93.50 68 LEU A N 1
ATOM 533 C CA . LEU A 1 68 ? -7.120 -9.236 7.709 1.00 93.50 68 LEU A CA 1
ATOM 534 C C . LEU A 1 68 ? -8.557 -8.754 7.478 1.00 93.50 68 LEU A C 1
ATOM 536 O O . LEU A 1 68 ? -9.471 -9.145 8.208 1.00 93.50 68 LEU A O 1
ATOM 540 N N . LYS A 1 69 ? -8.779 -7.966 6.421 1.00 92.50 69 LYS A N 1
ATOM 541 C CA . LYS A 1 69 ? -10.125 -7.574 5.990 1.00 92.50 69 LYS A CA 1
ATOM 542 C C . LYS A 1 69 ? -10.904 -8.730 5.351 1.00 92.50 69 LYS A C 1
ATOM 544 O O . LYS A 1 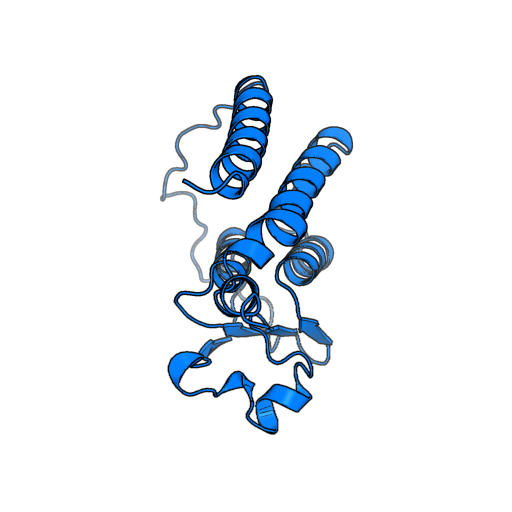69 ? -12.129 -8.712 5.356 1.00 92.50 69 LYS A O 1
ATOM 549 N N . GLY A 1 70 ? -10.225 -9.778 4.884 1.00 92.19 70 GLY A N 1
ATOM 550 C CA . GLY A 1 70 ? -10.835 -10.917 4.194 1.00 92.19 70 GLY A CA 1
ATOM 551 C C . GLY A 1 70 ? -11.315 -10.577 2.783 1.00 92.19 70 GLY A C 1
ATOM 552 O O . GLY A 1 70 ? -12.302 -11.144 2.325 1.00 92.19 70 GLY A O 1
ATOM 553 N N . ILE A 1 71 ? -10.654 -9.628 2.120 1.00 92.38 71 ILE A N 1
ATOM 554 C CA . ILE A 1 71 ? -10.987 -9.197 0.762 1.00 92.38 71 ILE A CA 1
ATOM 555 C C . ILE A 1 71 ? -10.254 -10.106 -0.224 1.00 92.38 71 ILE A C 1
ATOM 557 O O . ILE A 1 71 ? -9.033 -10.244 -0.151 1.00 92.38 71 ILE A O 1
ATOM 561 N N . SER A 1 72 ? -10.991 -10.708 -1.157 1.00 92.31 72 SER A N 1
ATOM 562 C CA . SER A 1 72 ? -10.401 -11.474 -2.258 1.00 92.31 72 SER A CA 1
ATOM 563 C C . SER A 1 72 ? -9.824 -10.533 -3.315 1.00 92.31 72 SER A C 1
ATOM 565 O O . SER A 1 72 ? -10.452 -9.540 -3.678 1.00 92.31 72 SER A O 1
ATOM 567 N N . TYR A 1 73 ? -8.636 -10.850 -3.823 1.00 94.12 73 TYR A N 1
ATOM 568 C CA . TYR A 1 73 ? -7.952 -10.061 -4.845 1.00 94.12 73 TYR A CA 1
ATOM 569 C C . TYR A 1 73 ? -7.110 -10.958 -5.751 1.00 94.12 73 TYR A C 1
ATOM 571 O O . TYR A 1 73 ? -6.642 -12.024 -5.347 1.00 94.12 73 TYR A O 1
ATOM 579 N N . GLU A 1 74 ? -6.875 -10.503 -6.977 1.00 95.56 74 GLU A N 1
ATOM 580 C CA . GLU A 1 74 ? -5.937 -11.129 -7.896 1.00 95.56 74 GLU A CA 1
ATOM 581 C C . GLU A 1 74 ? -4.501 -10.694 -7.565 1.00 95.56 74 GLU A C 1
ATOM 583 O O . GLU A 1 74 ? -4.177 -9.506 -7.562 1.00 95.56 74 GLU A O 1
ATOM 588 N N . TYR A 1 75 ? -3.610 -11.652 -7.308 1.00 94.25 75 TYR A N 1
ATOM 589 C CA . TYR A 1 75 ? -2.190 -11.371 -7.102 1.00 94.25 75 TYR A CA 1
ATOM 590 C C . TYR A 1 75 ? -1.454 -11.311 -8.446 1.00 94.25 75 TYR A C 1
ATOM 592 O O . TYR A 1 75 ? -1.276 -12.331 -9.113 1.00 94.25 75 TYR A O 1
ATOM 600 N N . LYS A 1 76 ? -0.972 -10.126 -8.827 1.00 95.06 76 LYS A N 1
ATOM 601 C CA . LYS A 1 76 ? -0.103 -9.928 -9.993 1.00 95.06 76 LYS A CA 1
ATOM 602 C C . LYS A 1 76 ? 1.348 -9.827 -9.523 1.00 95.06 76 LYS A C 1
ATOM 604 O O . LYS A 1 76 ? 1.752 -8.842 -8.906 1.00 95.06 76 LYS A O 1
ATOM 609 N N . ALA A 1 77 ? 2.139 -10.862 -9.792 1.00 94.25 77 ALA A N 1
ATOM 610 C CA . ALA A 1 77 ? 3.557 -10.861 -9.452 1.00 94.25 77 ALA A CA 1
ATOM 611 C C . ALA A 1 77 ? 4.325 -9.887 -10.358 1.00 94.25 77 ALA A C 1
ATOM 613 O O . ALA A 1 77 ? 4.174 -9.941 -11.575 1.00 94.25 77 ALA A O 1
ATOM 614 N N . VAL A 1 78 ? 5.166 -9.039 -9.765 1.00 92.88 78 VAL A N 1
ATOM 615 C CA . VAL A 1 78 ? 6.100 -8.163 -10.491 1.00 92.88 78 VAL A CA 1
ATOM 616 C C . VAL A 1 78 ? 7.514 -8.481 -10.035 1.00 92.88 78 VAL A C 1
ATOM 618 O O . VAL A 1 78 ? 7.839 -8.330 -8.853 1.00 92.88 78 VAL A O 1
ATOM 621 N N . ASN A 1 79 ? 8.363 -8.944 -10.946 1.00 91.12 79 ASN A N 1
ATOM 622 C CA . ASN A 1 79 ? 9.733 -9.327 -10.644 1.00 91.12 79 ASN A CA 1
ATOM 623 C C . ASN A 1 79 ? 10.681 -8.123 -10.707 1.00 91.12 79 ASN A C 1
ATOM 625 O O . ASN A 1 79 ? 11.173 -7.740 -11.771 1.00 91.12 79 ASN A O 1
ATOM 629 N N . LEU A 1 80 ? 10.999 -7.577 -9.531 1.00 88.50 80 LEU A N 1
ATOM 630 C CA . LEU A 1 80 ? 11.895 -6.425 -9.420 1.00 88.50 80 LEU A CA 1
ATOM 631 C C . LEU A 1 80 ? 13.339 -6.732 -9.834 1.00 88.50 80 LEU A C 1
ATOM 633 O O . LEU A 1 80 ? 14.031 -5.846 -10.328 1.00 88.50 80 LEU A O 1
ATOM 637 N N . SER A 1 81 ? 13.793 -7.980 -9.672 1.00 87.75 81 SER A N 1
ATOM 638 C CA . SER A 1 81 ? 15.139 -8.406 -10.080 1.00 87.75 81 SER A CA 1
ATOM 639 C C . SER A 1 81 ? 15.298 -8.475 -11.597 1.00 87.75 81 SER A C 1
ATOM 641 O O . SER A 1 81 ? 16.411 -8.339 -12.095 1.00 87.75 81 SER A O 1
ATOM 643 N N . LYS A 1 82 ? 14.197 -8.678 -12.330 1.00 90.62 82 LYS A N 1
ATOM 644 C CA . LYS A 1 82 ? 14.166 -8.638 -13.799 1.00 90.62 82 LYS A CA 1
ATOM 645 C C . LYS A 1 82 ? 13.837 -7.251 -14.357 1.00 90.62 82 LYS A C 1
ATOM 647 O O . LYS A 1 82 ? 13.823 -7.089 -15.571 1.00 90.62 82 LYS A O 1
ATOM 652 N N . GLY A 1 83 ? 13.571 -6.265 -13.498 1.00 90.19 83 GLY A N 1
ATOM 653 C CA . GLY A 1 83 ? 13.217 -4.913 -13.926 1.00 90.19 83 GLY A CA 1
ATOM 654 C C . GLY A 1 83 ? 11.810 -4.793 -14.520 1.00 90.19 83 GLY A C 1
ATOM 655 O O . GLY A 1 83 ? 11.557 -3.854 -15.265 1.00 90.19 83 GLY A O 1
ATOM 656 N N . GLU A 1 84 ? 10.886 -5.709 -14.208 1.00 91.50 84 GLU A N 1
ATOM 657 C CA . GLU A 1 84 ? 9.526 -5.705 -14.778 1.00 91.50 84 GLU A CA 1
ATOM 658 C C . GLU A 1 84 ? 8.730 -4.431 -14.437 1.00 91.50 84 GLU A C 1
ATOM 660 O O . GLU A 1 84 ? 7.828 -4.044 -15.176 1.00 91.50 84 GLU A O 1
ATOM 665 N N . GLN A 1 85 ? 9.100 -3.725 -13.366 1.00 89.56 85 GLN A N 1
ATOM 666 C CA . GLN A 1 85 ? 8.535 -2.423 -13.003 1.00 89.56 85 GLN A CA 1
ATOM 667 C C . GLN A 1 85 ? 8.838 -1.306 -14.017 1.00 89.56 85 GLN A C 1
ATOM 669 O O . GLN A 1 85 ? 8.171 -0.276 -13.998 1.00 89.56 85 GLN A O 1
ATOM 674 N N . PHE A 1 86 ? 9.829 -1.492 -14.892 1.00 91.25 86 PHE A N 1
ATOM 675 C CA . PHE A 1 86 ? 10.196 -0.541 -15.948 1.00 91.25 86 PHE A CA 1
ATOM 676 C C . PHE A 1 86 ? 9.560 -0.880 -17.301 1.00 91.25 86 PHE A C 1
ATOM 678 O O . PHE A 1 86 ? 9.886 -0.265 -18.312 1.00 91.25 86 PHE A O 1
ATOM 685 N N . THR A 1 87 ? 8.681 -1.883 -17.347 1.00 91.12 87 THR A N 1
ATOM 686 C CA . THR A 1 87 ? 7.946 -2.207 -18.572 1.00 91.12 87 THR A CA 1
ATOM 687 C C . THR A 1 87 ? 6.936 -1.100 -18.901 1.00 91.12 87 THR A C 1
ATOM 689 O O . THR A 1 87 ? 6.340 -0.534 -17.977 1.00 91.12 87 THR A O 1
ATOM 692 N N . PRO A 1 88 ? 6.683 -0.805 -20.191 1.00 89.31 88 PRO A N 1
ATOM 693 C CA . PRO A 1 88 ? 5.685 0.190 -20.593 1.00 89.31 88 PRO A CA 1
ATOM 694 C C . PRO A 1 88 ? 4.280 -0.108 -20.054 1.00 89.31 88 PRO A C 1
ATOM 696 O O . PRO A 1 88 ? 3.474 0.799 -19.842 1.00 89.31 88 PRO A O 1
ATOM 699 N N . GLU A 1 89 ? 3.957 -1.383 -19.840 1.00 86.81 89 GLU A N 1
ATOM 700 C CA . GLU A 1 89 ? 2.696 -1.822 -19.249 1.00 86.81 89 GLU A CA 1
ATOM 701 C C . GLU A 1 89 ? 2.590 -1.415 -17.776 1.00 86.81 89 GLU A C 1
ATOM 703 O O . GLU A 1 89 ? 1.534 -0.945 -17.350 1.00 86.81 89 GLU A O 1
ATOM 708 N N . PHE A 1 90 ? 3.674 -1.558 -17.007 1.00 86.75 90 PHE A N 1
ATOM 709 C CA . PHE A 1 90 ? 3.701 -1.169 -15.598 1.00 86.75 90 PHE A CA 1
ATOM 710 C C . PHE A 1 90 ? 3.803 0.349 -15.417 1.00 86.75 90 PHE A C 1
ATOM 712 O O . PHE A 1 90 ? 3.171 0.903 -14.520 1.00 86.75 90 PHE A O 1
ATOM 719 N N . GLU A 1 91 ? 4.534 1.040 -16.291 1.00 87.44 91 GLU A N 1
ATOM 720 C CA . GLU A 1 91 ? 4.660 2.502 -16.271 1.00 87.44 91 GLU A CA 1
ATOM 721 C C . GLU A 1 91 ? 3.302 3.206 -16.401 1.00 87.44 91 GLU A C 1
ATOM 723 O O . GLU A 1 91 ? 3.034 4.181 -15.700 1.00 87.44 91 GLU A O 1
ATOM 728 N N . LYS A 1 92 ? 2.397 2.656 -17.223 1.00 85.88 92 LYS A N 1
ATOM 729 C CA . LYS A 1 92 ? 1.011 3.142 -17.339 1.00 85.88 92 LYS A CA 1
ATOM 730 C C . LYS A 1 92 ? 0.222 3.036 -16.032 1.00 85.88 92 LYS A C 1
ATOM 732 O O . LYS A 1 92 ? -0.713 3.806 -15.838 1.00 85.88 92 LYS A O 1
ATOM 737 N N . LEU A 1 93 ? 0.563 2.079 -15.167 1.00 87.69 93 LEU A N 1
ATOM 738 C CA . LEU A 1 93 ? -0.073 1.902 -13.859 1.00 87.69 93 LEU A CA 1
ATOM 739 C C . LEU A 1 93 ? 0.554 2.815 -12.808 1.00 87.69 93 LEU A C 1
ATOM 741 O O . LEU A 1 93 ? -0.155 3.412 -12.002 1.00 87.69 93 LEU A O 1
ATOM 745 N N . ASN A 1 94 ? 1.883 2.888 -12.789 1.00 89.12 94 ASN A N 1
ATOM 746 C CA . ASN A 1 94 ? 2.622 3.713 -11.852 1.00 89.12 94 ASN A CA 1
ATOM 747 C C . ASN A 1 94 ? 3.896 4.269 -12.513 1.00 89.12 94 ASN A C 1
ATOM 749 O O . ASN A 1 94 ? 4.889 3.538 -12.604 1.00 89.12 94 ASN A O 1
ATOM 753 N N . PRO A 1 95 ? 3.924 5.564 -12.878 1.00 87.06 95 PRO A N 1
ATOM 754 C CA . PRO A 1 95 ? 5.097 6.189 -13.493 1.00 87.06 95 PRO A CA 1
ATOM 755 C C . PRO A 1 95 ? 6.293 6.296 -12.534 1.00 87.06 95 PRO A C 1
ATOM 757 O O . PRO A 1 95 ? 7.400 6.605 -12.954 1.00 87.06 95 PRO A O 1
ATOM 760 N N . LEU A 1 96 ? 6.101 6.042 -11.234 1.00 86.25 96 LEU A N 1
ATOM 761 C CA . LEU A 1 96 ? 7.198 5.976 -10.266 1.00 86.25 96 LEU A CA 1
ATOM 762 C C . LEU A 1 96 ? 7.897 4.607 -10.250 1.00 86.25 96 LEU A C 1
ATOM 764 O O . LEU A 1 96 ? 8.889 4.452 -9.545 1.00 86.25 96 LEU A O 1
ATOM 768 N N . HIS A 1 97 ? 7.392 3.609 -10.984 1.00 90.00 97 HIS A N 1
ATOM 769 C CA . HIS A 1 97 ? 7.991 2.273 -11.102 1.00 90.00 97 HIS A CA 1
ATOM 770 C C . HIS A 1 97 ? 8.201 1.545 -9.762 1.00 90.00 97 HIS A C 1
ATOM 772 O O . HIS A 1 97 ? 9.120 0.741 -9.604 1.00 90.00 97 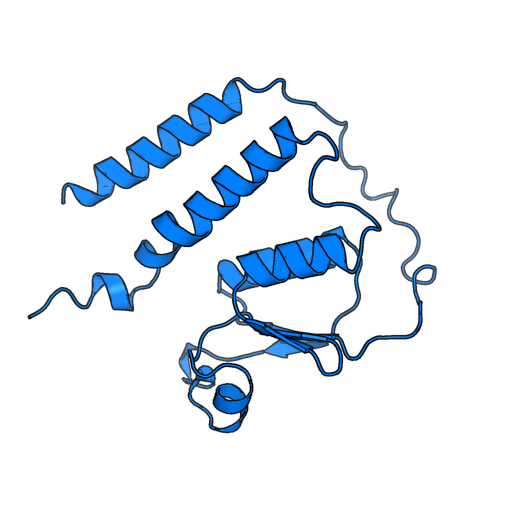HIS A O 1
ATOM 778 N N . PHE A 1 98 ? 7.334 1.794 -8.779 1.00 89.56 98 PHE A N 1
ATOM 779 C CA . PHE A 1 98 ? 7.380 1.112 -7.486 1.00 89.56 98 PHE A CA 1
ATOM 780 C C . PHE A 1 98 ? 6.179 0.193 -7.281 1.00 89.56 98 PHE A C 1
ATOM 782 O O . PHE A 1 98 ? 5.072 0.453 -7.749 1.00 89.56 98 PHE A O 1
ATOM 789 N N . VAL A 1 99 ? 6.405 -0.869 -6.509 1.00 92.12 99 VAL A N 1
ATOM 790 C CA . VAL A 1 99 ? 5.361 -1.742 -5.958 1.00 92.12 99 VAL A CA 1
ATOM 791 C C . VAL A 1 99 ? 5.189 -1.451 -4.462 1.00 92.12 99 VAL A C 1
ATOM 793 O O . VAL A 1 99 ? 6.180 -1.159 -3.782 1.00 92.12 99 VAL A O 1
ATOM 796 N N . PRO A 1 100 ? 3.985 -1.597 -3.885 1.00 95.62 100 PRO A N 1
ATOM 797 C CA . PRO A 1 100 ? 2.761 -2.147 -4.476 1.00 95.62 100 PRO A CA 1
ATOM 798 C C . PRO A 1 100 ? 1.937 -1.142 -5.294 1.00 95.62 100 PRO A C 1
ATOM 800 O O . PRO A 1 100 ? 2.011 0.064 -5.060 1.00 95.62 100 PRO A O 1
ATOM 803 N N . VAL A 1 101 ? 1.103 -1.677 -6.192 1.00 96.19 101 VAL A N 1
ATOM 804 C CA . VAL A 1 101 ? 0.026 -0.946 -6.881 1.00 96.19 101 VAL A CA 1
ATOM 805 C C . VAL A 1 101 ? -1.262 -1.753 -6.760 1.00 96.19 101 VAL A C 1
ATOM 807 O O . VAL A 1 101 ? -1.277 -2.943 -7.083 1.00 96.19 101 VAL A O 1
ATOM 810 N N . LEU A 1 102 ? -2.327 -1.122 -6.277 1.00 96.25 102 LEU A N 1
ATOM 811 C CA . LEU A 1 102 ? -3.660 -1.706 -6.198 1.00 96.25 102 LEU A CA 1
ATOM 812 C C . LEU A 1 102 ? -4.518 -1.135 -7.329 1.00 96.25 102 LEU A C 1
ATOM 814 O O . LEU A 1 102 ? -4.632 0.080 -7.468 1.00 96.25 102 LEU A O 1
ATOM 818 N N . VAL A 1 103 ? -5.127 -2.014 -8.115 1.00 95.06 103 VAL A N 1
ATOM 819 C CA . VAL A 1 103 ? -6.125 -1.668 -9.127 1.00 95.06 103 VAL A CA 1
ATOM 820 C C . VAL A 1 103 ? -7.470 -2.155 -8.622 1.00 95.06 103 VAL A C 1
ATOM 822 O O . VAL A 1 103 ? -7.620 -3.342 -8.351 1.00 95.06 103 VAL A O 1
ATOM 825 N N . ASP A 1 104 ? -8.425 -1.249 -8.478 1.00 93.50 104 ASP A N 1
ATOM 826 C CA . ASP A 1 104 ? -9.782 -1.525 -8.018 1.00 93.50 104 ASP A CA 1
ATOM 827 C C . ASP A 1 104 ? -10.776 -0.940 -9.029 1.00 93.50 104 ASP A C 1
ATOM 829 O O . ASP A 1 104 ? -11.155 0.235 -8.963 1.00 93.50 104 ASP A O 1
ATOM 833 N N . GLY A 1 105 ? -11.137 -1.753 -10.027 1.00 89.81 105 GLY A N 1
ATOM 834 C CA . GLY A 1 105 ? -11.908 -1.287 -11.180 1.00 89.81 105 GLY A CA 1
ATOM 835 C C . GLY A 1 105 ? -11.120 -0.246 -11.978 1.00 89.81 105 GLY A C 1
ATOM 836 O O . GLY A 1 105 ? -10.048 -0.554 -12.495 1.00 89.81 105 GLY A O 1
ATOM 837 N N . ASP A 1 106 ? -11.645 0.976 -12.052 1.00 87.69 106 ASP A N 1
ATOM 838 C CA . ASP A 1 106 ? -11.017 2.099 -12.764 1.00 87.69 106 ASP A CA 1
ATOM 839 C C . ASP A 1 106 ? -10.040 2.901 -11.887 1.00 87.69 106 ASP A C 1
ATOM 841 O O . ASP A 1 106 ? -9.347 3.797 -12.374 1.00 87.69 106 ASP A O 1
ATOM 845 N N . VAL A 1 107 ? -9.975 2.607 -10.584 1.00 91.56 107 VAL A N 1
ATOM 846 C CA . VAL A 1 107 ? -9.103 3.318 -9.646 1.00 91.56 107 VAL A CA 1
ATOM 847 C C . VAL A 1 107 ? -7.771 2.589 -9.530 1.00 91.56 107 VAL A C 1
ATOM 849 O O . VAL A 1 107 ? -7.723 1.410 -9.185 1.00 91.56 107 VAL A O 1
ATOM 852 N N . VAL A 1 108 ? -6.677 3.313 -9.757 1.00 93.25 108 VAL A N 1
ATOM 853 C CA . VAL A 1 108 ? -5.314 2.822 -9.534 1.00 93.25 108 VAL A CA 1
ATOM 854 C C . VAL A 1 108 ? -4.697 3.610 -8.388 1.00 93.25 108 VAL A C 1
ATOM 856 O O . VAL A 1 108 ? -4.590 4.833 -8.452 1.00 93.25 108 VAL A O 1
ATOM 859 N N . VAL A 1 109 ? -4.296 2.909 -7.331 1.00 93.88 109 VAL A N 1
ATOM 860 C CA . VAL A 1 109 ? -3.645 3.502 -6.161 1.00 93.88 109 VAL A CA 1
ATOM 861 C C . VAL A 1 109 ? -2.255 2.902 -6.013 1.00 93.88 109 VAL A C 1
ATOM 863 O O . VAL A 1 109 ? -2.089 1.694 -5.838 1.00 93.88 109 VAL A O 1
ATOM 866 N N . SER A 1 110 ? -1.246 3.761 -6.069 1.00 90.75 110 SER A N 1
ATOM 867 C CA . SER A 1 110 ? 0.141 3.444 -5.731 1.00 90.75 110 SER A CA 1
ATOM 868 C C . SER A 1 110 ? 0.473 3.924 -4.314 1.00 90.75 110 SER A C 1
ATOM 870 O O . SER A 1 110 ? -0.203 4.805 -3.795 1.00 90.75 110 SER A O 1
ATOM 872 N N . ASP A 1 111 ? 1.553 3.393 -3.732 1.00 91.44 111 ASP A N 1
ATOM 873 C CA . ASP A 1 111 ? 1.984 3.584 -2.333 1.00 91.44 111 ASP A CA 1
ATOM 874 C C . ASP A 1 111 ? 1.188 2.754 -1.315 1.00 91.44 111 ASP A C 1
ATOM 876 O O . ASP A 1 111 ? -0.026 2.859 -1.159 1.00 91.44 111 ASP A O 1
ATOM 880 N N . SER A 1 112 ? 1.923 1.940 -0.554 1.00 94.81 112 SER A N 1
ATOM 881 C CA . SER A 1 112 ? 1.375 1.118 0.521 1.00 94.81 112 SER A CA 1
ATOM 882 C C . SER A 1 112 ? 0.567 1.912 1.547 1.00 94.81 112 SER A C 1
ATOM 884 O O . SER A 1 112 ? -0.450 1.402 2.001 1.00 94.81 112 SER A O 1
ATOM 886 N N . TYR A 1 113 ? 0.978 3.129 1.923 1.00 95.00 113 TYR A N 1
ATOM 887 C CA . TYR A 1 113 ? 0.260 3.886 2.954 1.00 95.00 113 TYR A CA 1
ATOM 888 C C . TYR A 1 113 ? -1.084 4.412 2.440 1.00 95.00 113 TYR A C 1
ATOM 890 O O . TYR A 1 113 ? -2.108 4.233 3.098 1.00 95.00 113 TYR A O 1
ATOM 898 N N . ALA A 1 114 ? -1.094 4.979 1.231 1.00 95.19 114 ALA A N 1
ATOM 899 C CA . ALA A 1 114 ? -2.311 5.446 0.575 1.00 95.19 114 ALA A CA 1
ATOM 900 C C . ALA A 1 114 ? -3.295 4.294 0.319 1.00 95.19 114 ALA A C 1
ATOM 902 O O . ALA A 1 114 ? -4.483 4.426 0.608 1.00 95.19 114 ALA A O 1
ATOM 903 N N . ILE A 1 115 ? -2.796 3.135 -0.132 1.00 96.00 115 ILE A N 1
ATOM 904 C CA . ILE A 1 115 ? -3.614 1.930 -0.324 1.00 96.00 115 ILE A CA 1
ATOM 905 C C . ILE A 1 115 ? -4.277 1.489 0.991 1.00 96.00 115 ILE A C 1
ATOM 907 O O . ILE A 1 115 ? -5.453 1.137 0.991 1.00 96.00 115 ILE A O 1
ATOM 911 N N . LEU A 1 116 ? -3.559 1.510 2.120 1.00 95.50 116 LEU A N 1
ATOM 912 C CA . LEU A 1 116 ? -4.139 1.128 3.414 1.00 95.50 116 LEU A CA 1
ATOM 913 C C . LEU A 1 116 ? -5.289 2.049 3.831 1.00 95.50 116 LEU A C 1
ATOM 915 O O . LEU A 1 116 ? -6.315 1.558 4.296 1.00 95.50 116 LEU A O 1
ATOM 919 N N . LEU A 1 117 ? -5.130 3.363 3.648 1.00 94.81 117 LEU A N 1
ATOM 920 C CA . LEU A 1 117 ? -6.189 4.332 3.939 1.00 94.81 117 LEU A CA 1
ATOM 921 C C . LEU A 1 117 ? -7.390 4.142 3.008 1.00 94.81 117 LEU A C 1
ATOM 923 O O . LEU A 1 117 ? -8.522 4.090 3.480 1.00 94.81 117 LEU A O 1
ATOM 927 N N . TYR A 1 118 ? -7.135 3.945 1.713 1.00 95.50 118 TYR A N 1
ATOM 928 C CA . TYR A 1 118 ? -8.171 3.648 0.725 1.00 95.50 118 TYR A CA 1
ATOM 929 C C . TYR A 1 118 ? -8.990 2.409 1.107 1.00 95.50 118 TYR A C 1
A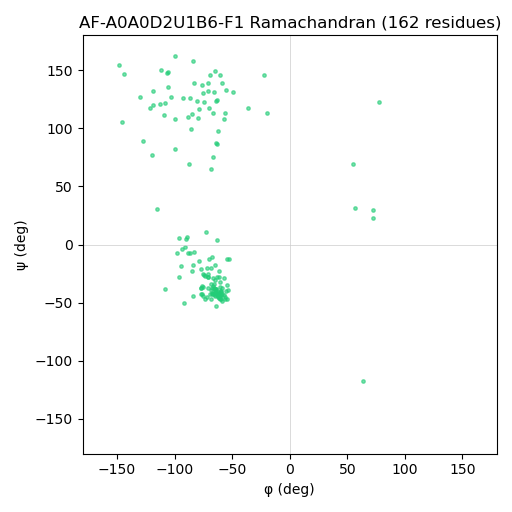TOM 931 O O . TYR A 1 118 ? -10.220 2.442 1.090 1.00 95.50 118 TYR A O 1
ATOM 939 N N . LEU A 1 119 ? -8.318 1.320 1.495 1.00 94.12 119 LEU A N 1
ATOM 940 C CA . LEU A 1 119 ? -8.984 0.090 1.920 1.00 94.12 119 LEU A CA 1
ATOM 941 C C . LEU A 1 119 ? -9.784 0.278 3.213 1.00 94.12 119 LEU A C 1
ATOM 943 O O . LEU A 1 119 ? -10.818 -0.366 3.376 1.00 94.12 119 LEU A O 1
ATOM 947 N N . GLU A 1 120 ? -9.317 1.123 4.131 1.00 93.81 120 GLU A N 1
ATOM 948 C CA . GLU A 1 120 ? -10.031 1.410 5.377 1.00 93.81 120 GLU A CA 1
ATOM 949 C C . GLU A 1 120 ? -11.323 2.198 5.138 1.00 93.81 120 GLU A C 1
ATOM 951 O O . GLU A 1 120 ? -12.333 1.909 5.777 1.00 93.81 120 GLU A O 1
ATOM 956 N N . GLU A 1 121 ? -11.314 3.152 4.206 1.00 93.06 121 GLU A N 1
ATOM 957 C CA . GLU A 1 121 ? -12.502 3.942 3.863 1.00 93.06 121 GLU A CA 1
ATOM 958 C C . GLU A 1 121 ? -13.487 3.170 2.979 1.00 93.06 121 GLU A C 1
ATOM 960 O O . GLU A 1 121 ? -14.694 3.209 3.220 1.00 93.06 121 GLU A O 1
ATOM 965 N N . LYS A 1 122 ? -12.989 2.444 1.971 1.00 92.38 122 LYS A N 1
ATOM 966 C CA . LYS A 1 122 ? -13.841 1.721 1.015 1.00 92.38 122 LYS A CA 1
ATOM 967 C C . LYS A 1 122 ? -14.444 0.442 1.594 1.00 92.38 122 LYS A C 1
ATOM 969 O O . LYS A 1 122 ? -15.587 0.113 1.279 1.00 92.38 122 LYS A O 1
ATOM 974 N N . TYR A 1 123 ? -13.694 -0.271 2.434 1.00 91.25 123 TYR A N 1
ATOM 975 C CA . TYR A 1 123 ? -14.113 -1.532 3.048 1.00 91.25 123 TYR A CA 1
ATOM 976 C C . TYR A 1 123 ? -14.123 -1.384 4.578 1.00 91.25 123 TYR A C 1
ATOM 978 O O . TYR A 1 123 ? -13.198 -1.845 5.262 1.00 91.25 123 TYR A O 1
ATOM 986 N N . PRO A 1 124 ? -15.157 -0.729 5.144 1.00 89.00 124 PRO A N 1
ATOM 987 C CA . PRO A 1 124 ? -15.242 -0.474 6.582 1.00 89.00 124 PRO A CA 1
ATOM 988 C C . PRO A 1 124 ? -15.488 -1.751 7.403 1.00 89.00 124 PRO A C 1
ATOM 990 O O . PRO A 1 124 ? -15.352 -1.744 8.627 1.00 89.00 124 PRO A O 1
ATOM 993 N N . GLN A 1 125 ? -15.846 -2.867 6.757 1.00 87.19 125 GLN A N 1
ATOM 994 C CA . GLN A 1 125 ? -15.970 -4.163 7.416 1.00 87.19 125 GLN A CA 1
ATOM 995 C C . GLN A 1 125 ? -14.585 -4.621 7.894 1.00 87.19 125 GLN A C 1
ATOM 997 O O . GLN A 1 125 ? -13.621 -4.599 7.131 1.00 87.19 125 GLN A O 1
ATOM 1002 N N . ARG A 1 126 ? -14.485 -5.043 9.164 1.00 89.50 126 ARG A N 1
ATOM 1003 C CA . ARG A 1 126 ? -13.209 -5.393 9.821 1.00 89.50 126 ARG A CA 1
ATOM 1004 C C . ARG A 1 126 ? -12.200 -4.236 9.739 1.00 89.50 126 ARG A C 1
ATOM 1006 O O . ARG A 1 126 ? -11.208 -4.286 9.010 1.00 89.50 126 ARG A O 1
ATOM 1013 N N . ALA A 1 127 ? -12.498 -3.163 10.468 1.00 90.56 127 ALA A N 1
ATOM 1014 C CA . ALA A 1 127 ? -11.633 -1.992 10.573 1.00 90.56 127 ALA A CA 1
ATOM 1015 C C . ALA A 1 127 ? -10.221 -2.386 11.039 1.00 90.56 127 ALA A C 1
ATOM 1017 O O . ALA A 1 127 ? -10.063 -3.158 11.988 1.00 90.56 127 ALA A O 1
ATOM 1018 N N . LEU A 1 128 ? -9.200 -1.864 10.358 1.00 90.25 128 LEU A N 1
ATOM 1019 C CA . LEU A 1 128 ? -7.799 -2.036 10.755 1.00 90.25 128 LEU A CA 1
ATOM 1020 C C . LEU A 1 128 ? -7.388 -0.985 11.787 1.00 90.25 128 LEU A C 1
ATOM 1022 O O . LEU A 1 128 ? -6.420 -1.183 12.525 1.00 90.25 128 LEU A O 1
ATOM 1026 N N . LEU A 1 129 ? -8.099 0.143 11.823 1.00 92.62 129 LEU A N 1
ATOM 1027 C CA . LEU A 1 129 ? -7.837 1.238 12.739 1.00 92.62 129 LEU A CA 1
ATOM 1028 C C . LEU A 1 129 ? -8.901 1.298 13.845 1.00 92.62 129 LEU A C 1
ATOM 1030 O O . LEU A 1 129 ? -10.069 0.985 13.615 1.00 92.62 129 LEU A O 1
ATOM 1034 N N . PRO A 1 130 ? -8.519 1.728 15.059 1.00 92.81 130 PRO A N 1
ATOM 1035 C CA . PRO A 1 130 ? -9.474 1.970 16.129 1.00 92.81 130 PRO A CA 1
ATOM 1036 C C . PRO A 1 130 ? -10.409 3.130 15.763 1.00 92.81 130 PRO A C 1
ATOM 1038 O O . PRO A 1 130 ? -10.014 4.076 15.077 1.00 92.81 130 PRO A O 1
ATOM 1041 N N . ALA A 1 131 ? -11.644 3.072 16.264 1.00 91.62 131 ALA A N 1
ATOM 1042 C CA . ALA A 1 131 ? -12.630 4.137 16.081 1.00 91.62 131 ALA A CA 1
ATOM 1043 C C . ALA A 1 131 ? -12.291 5.403 16.887 1.00 91.62 131 ALA A C 1
ATOM 1045 O O . ALA A 1 131 ? -12.655 6.504 16.481 1.00 91.62 131 ALA A O 1
ATOM 1046 N N . ASP A 1 132 ? -11.585 5.252 18.014 1.00 95.19 132 ASP A N 1
ATOM 1047 C CA . ASP A 1 132 ? -11.146 6.376 18.838 1.00 95.19 132 ASP A CA 1
ATOM 1048 C C . ASP A 1 132 ? -10.158 7.278 18.066 1.00 95.19 132 ASP A C 1
ATOM 1050 O O . ASP A 1 132 ? -9.111 6.793 17.615 1.00 95.19 132 ASP A O 1
ATOM 1054 N N . PRO A 1 133 ? -10.437 8.589 17.929 1.00 94.12 133 PRO A N 1
ATOM 1055 C CA . PRO A 1 133 ? -9.590 9.494 17.158 1.00 94.12 133 PRO A CA 1
ATOM 1056 C C . PRO A 1 133 ? -8.154 9.614 17.680 1.00 94.12 133 PRO A C 1
ATOM 1058 O O . PRO A 1 133 ? -7.235 9.796 16.880 1.00 94.12 133 PRO A O 1
ATOM 1061 N N . GLN A 1 134 ? -7.935 9.506 18.994 1.00 95.62 134 GLN A N 1
ATOM 1062 C CA . GLN A 1 134 ? -6.604 9.664 19.589 1.00 95.62 134 GLN A CA 1
ATOM 1063 C C . GLN A 1 134 ? -5.736 8.441 19.286 1.00 95.62 134 GLN A C 1
ATOM 1065 O O . GLN A 1 134 ? -4.608 8.575 18.804 1.00 95.62 134 GLN A O 1
ATOM 1070 N N . LEU A 1 135 ? -6.281 7.240 19.485 1.00 94.25 135 LEU A N 1
ATOM 1071 C CA . LEU A 1 135 ? -5.615 5.988 19.131 1.00 94.25 135 LEU A CA 1
ATOM 1072 C C . LEU A 1 135 ? -5.406 5.871 17.617 1.00 94.25 135 LEU A C 1
ATOM 1074 O O . LEU A 1 135 ? -4.340 5.435 17.173 1.00 94.25 135 LEU A O 1
ATOM 1078 N N . LYS A 1 136 ? -6.379 6.314 16.811 1.00 93.25 136 LYS A N 1
ATOM 1079 C CA . LYS A 1 136 ? -6.244 6.354 15.350 1.00 93.25 136 LYS A CA 1
ATOM 1080 C C . LYS A 1 136 ? -5.091 7.266 14.940 1.00 93.25 136 LYS A C 1
ATOM 1082 O O . LYS A 1 136 ? -4.253 6.849 14.143 1.00 93.25 136 LYS A O 1
ATOM 1087 N N . ALA A 1 137 ? -4.996 8.462 15.520 1.00 94.44 137 ALA A N 1
ATOM 1088 C CA . ALA A 1 137 ? -3.903 9.393 15.248 1.00 94.44 137 ALA A CA 1
ATOM 1089 C C . ALA A 1 137 ? -2.529 8.798 15.601 1.00 94.44 137 ALA A C 1
ATOM 1091 O O . ALA A 1 137 ? -1.588 8.947 14.822 1.00 94.44 137 ALA A O 1
ATOM 1092 N N . LEU A 1 138 ? -2.411 8.075 16.719 1.00 95.56 138 LEU A N 1
ATOM 1093 C CA . LEU A 1 138 ? -1.169 7.387 17.093 1.00 95.56 138 LEU A CA 1
ATOM 1094 C C . LEU A 1 138 ? -0.801 6.272 16.103 1.00 95.56 138 LEU A C 1
ATOM 1096 O O . LEU A 1 138 ? 0.354 6.174 15.686 1.00 95.56 138 LEU A O 1
ATOM 1100 N N . ASN A 1 139 ? -1.768 5.460 15.672 1.00 93.56 139 ASN A N 1
ATOM 1101 C CA . ASN A 1 139 ? -1.521 4.410 14.679 1.00 93.56 139 ASN A CA 1
ATOM 1102 C C . ASN A 1 139 ? -1.091 4.987 13.324 1.00 93.56 139 ASN A C 1
ATOM 1104 O O . ASN A 1 139 ? -0.127 4.503 12.727 1.00 93.56 139 ASN A O 1
ATOM 1108 N N . LEU A 1 140 ? -1.745 6.059 12.870 1.00 94.12 140 LEU A N 1
ATOM 1109 C CA . LEU A 1 140 ? -1.360 6.775 11.651 1.00 94.12 140 LEU A CA 1
ATOM 1110 C C . LEU A 1 140 ? 0.019 7.434 11.788 1.00 94.12 140 LEU A C 1
ATOM 1112 O O . LEU A 1 140 ? 0.813 7.393 10.849 1.00 94.12 140 LEU A O 1
ATOM 1116 N N . GLN A 1 141 ? 0.347 7.978 12.965 1.00 94.00 141 GLN A N 1
ATOM 1117 C CA . GLN A 1 141 ? 1.671 8.533 13.247 1.00 94.00 141 GLN A CA 1
ATOM 1118 C C . GLN A 1 141 ? 2.763 7.474 13.066 1.00 94.00 141 GLN A C 1
ATOM 1120 O O . GLN A 1 141 ? 3.752 7.734 12.380 1.00 94.00 141 GLN A O 1
ATOM 1125 N N . VAL A 1 142 ? 2.598 6.278 13.637 1.00 94.12 142 VAL A N 1
ATOM 1126 C CA . VAL A 1 142 ? 3.599 5.216 13.460 1.00 94.12 142 VAL A CA 1
ATOM 1127 C C . VAL A 1 142 ? 3.662 4.705 12.037 1.00 94.12 142 VAL A C 1
ATOM 1129 O O . VAL A 1 142 ? 4.767 4.531 11.522 1.00 94.12 142 VAL A O 1
ATOM 1132 N N . ALA A 1 143 ? 2.519 4.517 11.382 1.00 92.81 143 ALA A N 1
ATOM 1133 C CA . ALA A 1 143 ? 2.503 4.123 9.982 1.00 92.81 143 ALA A CA 1
ATOM 1134 C C . ALA A 1 143 ? 3.283 5.130 9.115 1.00 92.81 143 ALA A C 1
ATOM 1136 O O . ALA A 1 143 ? 4.153 4.715 8.352 1.00 92.81 143 ALA A O 1
ATOM 1137 N N . SER A 1 144 ? 3.068 6.432 9.330 1.00 93.12 144 SER A N 1
ATOM 1138 C CA . SER A 1 144 ? 3.783 7.515 8.644 1.00 93.12 144 SER A CA 1
ATOM 1139 C C . SER A 1 144 ? 5.291 7.519 8.925 1.00 93.12 144 SER A C 1
ATOM 1141 O O . SER A 1 144 ? 6.094 7.672 8.007 1.00 93.12 144 SER A O 1
ATOM 1143 N N . ILE A 1 145 ? 5.718 7.293 10.173 1.00 91.75 145 ILE A N 1
ATOM 1144 C CA . ILE A 1 145 ? 7.152 7.203 10.505 1.00 91.75 145 ILE A CA 1
ATOM 1145 C C . ILE A 1 145 ? 7.800 6.020 9.776 1.00 91.75 145 ILE A C 1
ATOM 1147 O O . ILE A 1 145 ? 8.890 6.138 9.211 1.00 91.75 145 ILE A O 1
ATOM 1151 N N . VAL A 1 146 ? 7.125 4.872 9.767 1.00 89.38 146 VAL A N 1
ATOM 1152 C CA . VAL A 1 146 ? 7.624 3.668 9.103 1.00 89.38 146 VAL A CA 1
ATOM 1153 C C . VAL A 1 146 ? 7.723 3.879 7.588 1.00 89.38 146 VAL A C 1
ATOM 1155 O O . VAL A 1 146 ? 8.711 3.461 6.980 1.00 89.38 146 VAL A O 1
ATOM 1158 N N . THR A 1 147 ? 6.739 4.531 6.968 1.00 90.19 147 THR A N 1
ATOM 1159 C CA . THR A 1 147 ? 6.703 4.745 5.513 1.00 90.19 147 THR A CA 1
ATOM 1160 C C . THR A 1 147 ? 7.652 5.844 5.058 1.00 90.19 147 THR A C 1
ATOM 1162 O O . THR A 1 147 ? 8.344 5.662 4.064 1.00 90.19 147 THR A O 1
ATOM 1165 N N . SER A 1 148 ? 7.717 6.957 5.784 1.00 87.69 148 SER A N 1
ATOM 1166 C CA . SER A 1 148 ? 8.403 8.170 5.327 1.00 87.69 148 SER A CA 1
ATOM 1167 C C . SER A 1 148 ? 9.833 8.282 5.852 1.00 87.69 148 SER A C 1
ATOM 1169 O O . SER A 1 148 ? 10.677 8.874 5.187 1.00 87.69 148 SER A O 1
ATOM 1171 N N . SER A 1 149 ? 10.129 7.702 7.019 1.00 86.62 149 SER A N 1
ATOM 1172 C CA . SER A 1 149 ? 11.448 7.838 7.657 1.00 86.62 149 SER A CA 1
ATOM 1173 C C . SER A 1 149 ? 12.278 6.558 7.598 1.00 86.62 149 SER A C 1
ATOM 1175 O O . SER A 1 149 ? 13.490 6.627 7.415 1.00 86.62 149 SER A O 1
ATOM 1177 N N . ILE A 1 150 ? 11.652 5.386 7.756 1.00 88.38 150 ILE A N 1
ATOM 1178 C CA . ILE A 1 150 ? 12.375 4.102 7.822 1.00 88.38 150 ILE A CA 1
ATOM 1179 C C . ILE A 1 150 ? 12.498 3.467 6.437 1.00 88.38 150 ILE A C 1
ATOM 1181 O O . ILE A 1 150 ? 13.593 3.096 6.019 1.00 88.38 150 ILE A O 1
ATOM 1185 N N . GLN A 1 151 ? 11.388 3.355 5.701 1.00 86.81 151 GLN A N 1
ATOM 1186 C CA . GLN A 1 151 ? 11.368 2.663 4.411 1.00 86.81 151 GLN A CA 1
ATOM 1187 C C . GLN A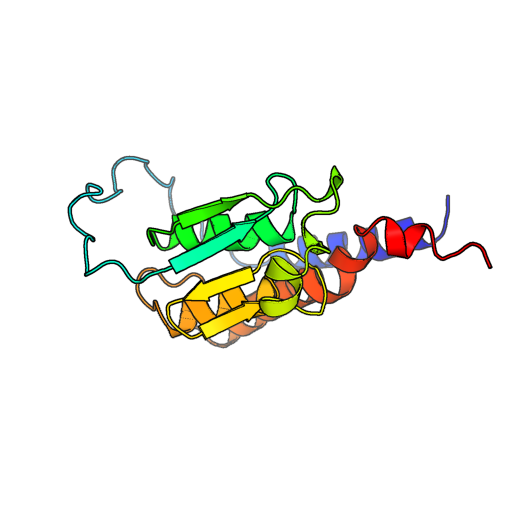 1 151 ? 12.397 3.194 3.390 1.00 86.81 151 GLN A C 1
ATOM 1189 O O . GLN A 1 151 ? 13.017 2.357 2.730 1.00 86.81 151 GLN A O 1
ATOM 1194 N N . PRO A 1 152 ? 12.653 4.514 3.258 1.00 85.00 152 PRO A N 1
ATOM 1195 C CA . PRO A 1 152 ? 13.650 5.007 2.305 1.00 85.00 152 PRO A CA 1
ATOM 1196 C C . PRO A 1 152 ? 15.076 4.530 2.600 1.00 85.00 152 PRO A C 1
ATOM 1198 O O . PRO A 1 152 ? 15.866 4.376 1.670 1.00 85.00 152 PRO A O 1
ATOM 1201 N N . LEU A 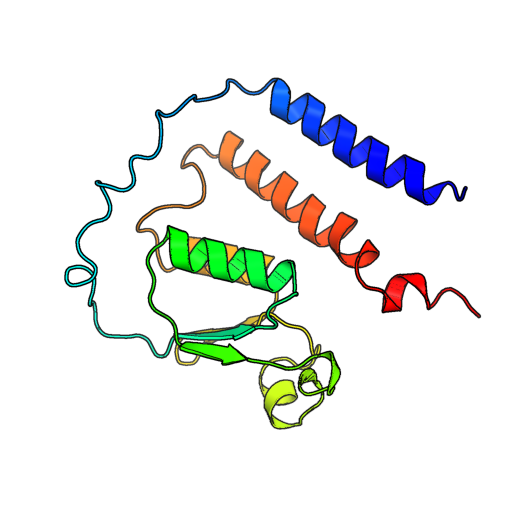1 153 ? 15.395 4.250 3.870 1.00 84.50 153 LEU A N 1
ATOM 1202 C CA . LEU A 1 153 ? 16.699 3.727 4.289 1.00 84.50 153 LEU A CA 1
ATOM 1203 C C . LEU A 1 153 ? 16.879 2.251 3.920 1.00 84.50 153 LEU A C 1
ATOM 1205 O O . LEU A 1 153 ? 18.003 1.800 3.738 1.00 84.50 153 LEU A O 1
ATOM 1209 N N . HIS A 1 154 ? 15.785 1.498 3.789 1.00 77.38 154 HIS A N 1
ATOM 1210 C CA . HIS A 1 154 ? 15.824 0.106 3.332 1.00 77.38 154 HIS A CA 1
ATOM 1211 C C . HIS A 1 154 ? 15.979 -0.008 1.811 1.00 77.38 154 HIS A C 1
ATOM 1213 O O . HIS A 1 154 ? 16.270 -1.089 1.298 1.00 77.38 154 HIS A O 1
ATOM 1219 N N . MET A 1 155 ? 15.771 1.085 1.071 1.00 72.25 155 MET A N 1
ATOM 1220 C CA . MET A 1 155 ? 15.927 1.085 -0.374 1.00 72.25 155 MET A CA 1
ATOM 1221 C C . MET A 1 155 ? 17.414 1.192 -0.721 1.00 72.25 155 MET A C 1
ATOM 1223 O O . MET A 1 155 ? 18.039 2.235 -0.537 1.00 72.25 155 MET A O 1
ATOM 1227 N N . LEU A 1 156 ? 17.979 0.092 -1.228 1.00 64.94 156 LEU A N 1
ATOM 1228 C CA . LEU A 1 156 ? 19.411 -0.030 -1.512 1.00 64.94 156 LEU A CA 1
ATOM 1229 C C . LEU A 1 156 ? 19.929 1.087 -2.435 1.00 64.94 156 LEU A C 1
ATOM 1231 O O . LEU A 1 156 ? 21.039 1.574 -2.241 1.00 64.94 156 LEU A O 1
ATOM 1235 N N . SER A 1 157 ? 19.113 1.553 -3.385 1.00 65.19 157 SER A N 1
ATOM 1236 C CA . SER A 1 157 ? 19.472 2.671 -4.265 1.00 65.19 157 SER A CA 1
ATOM 1237 C C . SER A 1 157 ? 19.738 3.975 -3.504 1.00 65.19 157 SER A C 1
ATOM 1239 O O . SER A 1 157 ? 20.657 4.697 -3.869 1.00 65.19 157 SER A O 1
ATOM 1241 N N . THR A 1 158 ? 19.001 4.257 -2.424 1.00 59.62 158 THR A N 1
ATOM 1242 C CA . THR A 1 158 ? 19.210 5.443 -1.573 1.00 59.62 158 THR A CA 1
ATOM 1243 C C . THR A 1 158 ? 20.529 5.365 -0.803 1.00 59.62 158 THR A C 1
ATOM 1245 O O . THR A 1 158 ? 21.169 6.383 -0.544 1.00 59.62 158 THR A O 1
ATOM 1248 N N . LEU A 1 159 ? 20.945 4.157 -0.413 1.00 62.66 159 LEU A N 1
ATOM 1249 C CA . LEU A 1 159 ? 22.204 3.949 0.306 1.00 62.66 159 LEU A CA 1
ATOM 1250 C C . LEU A 1 159 ? 23.415 4.025 -0.631 1.00 62.66 159 LEU A C 1
ATOM 1252 O O . LEU A 1 159 ? 24.452 4.563 -0.246 1.00 62.66 159 LEU A O 1
ATOM 1256 N N . LEU A 1 160 ? 23.277 3.512 -1.857 1.00 67.62 160 LEU A N 1
ATOM 1257 C CA . LEU A 1 160 ? 24.356 3.457 -2.845 1.00 67.62 160 LEU A CA 1
ATOM 1258 C C . LEU A 1 160 ? 24.531 4.758 -3.644 1.00 67.62 160 LEU A C 1
ATOM 1260 O O . LEU A 1 160 ? 25.605 4.984 -4.192 1.00 67.62 160 LEU A O 1
ATOM 1264 N N . SER A 1 161 ? 23.546 5.663 -3.662 1.00 60.44 161 SER A N 1
ATOM 1265 C CA . SER A 1 161 ? 23.653 6.964 -4.346 1.00 60.44 161 SER A CA 1
ATOM 1266 C C . SER A 1 161 ? 24.576 7.977 -3.643 1.00 60.44 161 SER A C 1
ATOM 1268 O O . SER A 1 161 ? 24.570 9.155 -3.991 1.00 60.44 161 SER A O 1
ATOM 1270 N N . ARG A 1 162 ? 25.351 7.554 -2.633 1.00 49.34 162 ARG A N 1
ATOM 1271 C CA . ARG A 1 162 ? 26.314 8.393 -1.891 1.00 49.34 162 ARG A CA 1
ATOM 1272 C C . ARG A 1 162 ? 27.722 8.429 -2.494 1.00 49.34 162 ARG A C 1
ATOM 1274 O O . ARG A 1 162 ? 28.615 9.011 -1.889 1.00 49.34 162 ARG A O 1
ATOM 1281 N N . SER A 1 163 ? 27.928 7.834 -3.663 1.00 46.00 163 SER A N 1
ATOM 1282 C CA . SER A 1 163 ? 29.179 7.952 -4.413 1.00 46.00 163 SER A CA 1
ATOM 1283 C C . SER A 1 163 ? 29.019 8.995 -5.512 1.00 46.00 163 SER A C 1
ATOM 1285 O O . SER A 1 163 ? 28.734 8.655 -6.658 1.00 46.00 163 SER A O 1
ATOM 1287 N N . CYS A 1 164 ? 29.170 10.262 -5.137 1.00 43.91 164 CYS A N 1
ATOM 1288 C CA . CYS A 1 164 ? 29.494 11.340 -6.059 1.00 43.91 164 CYS A CA 1
ATOM 1289 C C . CYS A 1 164 ? 30.741 12.050 -5.537 1.00 43.91 164 CYS A C 1
ATOM 1291 O O . CYS A 1 164 ? 30.844 12.187 -4.294 1.00 43.91 164 CYS A O 1
#

Mean predicted aligned error: 12.12 Å

Foldseek 3Di:
DDPVVVVVVVVVVVLVVVVVPPPPPPDDDPPPPPPDDLPPPPDPAFQKEKEDEPPDPLRVLLVVLCVLLSPDYHYHYADVVVVSLPDPVNCVLPVVSDDTWIDGPPDIDDTSLRSSVVCCVVRVRRHPFDPDPVRRVSVNVVVCCCRPPVVCVVPVCSVVVPPD